Protein AF-A0A0M9EQQ2-F1 (afdb_monomer)

pLDDT: mean 80.57, std 17.66, range [42.38, 96.94]

Secondary structure (DSSP, 8-state):
----------------------S-EEEEEE-TTS-EEEEEEE--GGGTTSS---SSPEEEEEEE-SSPPTTSPPPTT-----B-TT-PBPP-

Foldseek 3Di:
DDDDDDDDDDDPDDDPPPVQPQAKEWEWEAEPVRDIDTDDIGAGPVQPPHPDHDPPYHYYYDYYDPHDDPVPDDDPPPDDWDADPVRDTDDD

Mean predicted aligned error: 13.81 Å

Radius of gyration: 27.34 Å; Cα contacts (8 Å, |Δi|>4): 110; chains: 1; bounding box: 37×31×98 Å

Structure (mmCIF, N/CA/C/O backbone):
data_AF-A0A0M9EQQ2-F1
#
_entry.id   AF-A0A0M9EQQ2-F1
#
loop_
_atom_site.group_PDB
_atom_site.id
_atom_site.type_symbol
_atom_site.label_atom_id
_atom_site.label_alt_id
_atom_site.label_comp_id
_atom_site.label_asym_id
_atom_site.label_entity_id
_atom_site.label_seq_id
_atom_site.pdbx_PDB_ins_code
_atom_site.Cartn_x
_atom_site.Cartn_y
_atom_site.Cartn_z
_atom_site.occupancy
_atom_site.B_iso_or_equiv
_atom_site.auth_seq_id
_atom_site.auth_comp_id
_atom_site.auth_asym_id
_atom_site.auth_atom_id
_atom_site.pdbx_PDB_model_num
ATOM 1 N N . MET A 1 1 ? 19.932 16.260 62.533 1.00 45.38 1 MET A N 1
ATOM 2 C CA . MET A 1 1 ? 20.578 16.217 61.201 1.00 45.38 1 MET A CA 1
ATOM 3 C C . MET A 1 1 ? 20.542 14.750 60.786 1.00 45.38 1 MET A C 1
ATOM 5 O O . MET A 1 1 ? 21.044 13.950 61.551 1.00 45.38 1 MET A O 1
ATOM 9 N N . CYS A 1 2 ? 19.798 14.289 59.785 1.00 42.38 2 CYS A N 1
ATOM 10 C CA . CYS A 1 2 ? 19.713 14.773 58.411 1.00 42.38 2 CYS A CA 1
ATOM 11 C C . CYS A 1 2 ? 18.266 14.881 57.909 1.00 42.38 2 CYS A C 1
ATOM 13 O O . CYS A 1 2 ? 17.459 13.972 58.092 1.00 42.38 2 CYS A O 1
ATOM 15 N N . SER A 1 3 ? 17.982 16.006 57.253 1.00 48.00 3 SER A N 1
ATOM 16 C CA . SER A 1 3 ? 16.793 16.230 56.436 1.00 48.00 3 SER A CA 1
ATOM 17 C C . SER A 1 3 ? 16.808 15.302 55.226 1.00 48.00 3 SER A C 1
ATOM 19 O O . SER A 1 3 ? 17.761 15.332 54.450 1.00 48.00 3 SER A O 1
ATOM 21 N N . PHE A 1 4 ? 15.743 14.528 55.032 1.00 47.72 4 PHE A N 1
ATOM 22 C CA . PHE A 1 4 ? 15.467 13.905 53.743 1.00 47.72 4 PHE A CA 1
ATOM 23 C C . PHE A 1 4 ? 14.567 14.837 52.937 1.00 47.72 4 PHE A C 1
ATOM 25 O O . PHE A 1 4 ? 13.374 14.989 53.192 1.00 47.72 4 PHE A O 1
ATOM 32 N N . THR A 1 5 ? 15.219 15.523 52.009 1.00 56.56 5 THR A N 1
ATOM 33 C CA . THR A 1 5 ? 14.647 16.418 51.012 1.00 56.56 5 THR A CA 1
ATOM 34 C C . THR A 1 5 ? 13.654 15.677 50.117 1.00 56.56 5 THR A C 1
ATOM 36 O O . THR A 1 5 ? 13.947 14.610 49.582 1.00 56.56 5 THR A O 1
ATOM 39 N N . PHE A 1 6 ? 12.483 16.290 49.952 1.00 50.50 6 PHE A N 1
ATOM 40 C CA . PHE A 1 6 ? 11.470 16.001 48.940 1.00 50.50 6 PHE A CA 1
ATOM 41 C C . PHE A 1 6 ? 12.101 15.987 47.533 1.00 50.50 6 PHE A C 1
ATOM 43 O O . PHE A 1 6 ? 12.541 17.028 47.048 1.00 50.50 6 PHE A O 1
ATOM 50 N N . CYS A 1 7 ? 12.097 14.842 46.848 1.00 50.66 7 CYS A N 1
ATOM 51 C CA . CYS A 1 7 ? 12.345 14.788 45.406 1.00 50.66 7 CYS A CA 1
ATOM 52 C C . CYS A 1 7 ? 10.999 14.784 44.679 1.00 50.66 7 CYS A C 1
ATOM 54 O O . CYS A 1 7 ? 10.349 13.754 44.511 1.00 50.66 7 CYS A O 1
ATOM 56 N N . ILE A 1 8 ? 10.576 15.986 44.305 1.00 55.94 8 ILE A N 1
ATOM 57 C CA . ILE A 1 8 ? 9.401 16.274 43.486 1.00 55.94 8 ILE A CA 1
ATOM 58 C C . ILE A 1 8 ? 9.771 16.068 42.014 1.00 55.94 8 ILE A C 1
ATOM 60 O O . ILE A 1 8 ? 10.823 16.524 41.577 1.00 55.94 8 ILE A O 1
ATOM 64 N N . GLY A 1 9 ? 8.859 15.473 41.244 1.00 48.22 9 GLY A N 1
ATOM 65 C CA . GLY A 1 9 ? 8.702 15.804 39.826 1.00 48.22 9 GLY A CA 1
ATOM 66 C C . GLY A 1 9 ? 9.595 15.064 38.834 1.00 48.22 9 GLY A C 1
ATOM 67 O O . GLY A 1 9 ? 10.436 15.674 38.181 1.00 48.22 9 GLY A O 1
ATOM 68 N N . HIS A 1 10 ? 9.318 13.779 38.596 1.00 50.12 10 HIS A N 1
ATOM 69 C CA . HIS A 1 10 ? 9.561 13.225 37.264 1.00 50.12 10 HIS A CA 1
ATOM 70 C C . HIS A 1 10 ? 8.418 13.648 36.339 1.00 50.12 10 HIS A C 1
ATOM 72 O O . HIS A 1 10 ? 7.277 13.208 36.468 1.00 50.12 10 HIS A O 1
ATOM 78 N N . LEU A 1 11 ? 8.779 14.559 35.439 1.00 50.47 11 LEU A N 1
ATOM 79 C CA . LEU A 1 11 ? 8.054 15.035 34.271 1.00 50.47 11 LEU A CA 1
ATOM 80 C C . LEU A 1 11 ? 7.385 13.868 33.526 1.00 50.47 11 LEU A C 1
ATOM 82 O O . LEU A 1 11 ? 8.036 13.167 32.752 1.00 50.47 11 LEU A O 1
ATOM 86 N N . TYR A 1 12 ? 6.084 13.659 33.736 1.00 52.66 12 TYR A N 1
ATOM 87 C CA . TYR A 1 12 ? 5.287 12.854 32.815 1.00 52.66 12 TYR A CA 1
ATOM 88 C C . TYR A 1 12 ? 4.816 13.771 31.686 1.00 52.66 12 TYR A C 1
ATOM 90 O O . TYR A 1 12 ? 4.075 14.729 31.902 1.00 52.66 12 TYR A O 1
ATOM 98 N N . SER A 1 13 ? 5.371 13.498 30.508 1.00 53.44 13 SER A N 1
ATOM 99 C CA . SER A 1 13 ? 5.235 14.251 29.262 1.00 53.44 13 SER A CA 1
ATOM 100 C C . SER A 1 13 ? 3.776 14.606 28.928 1.00 53.44 13 SER A C 1
ATOM 102 O O . SER A 1 13 ? 2.876 13.799 29.180 1.00 53.44 13 SER A O 1
ATOM 104 N N . PRO A 1 14 ? 3.521 15.786 28.338 1.00 50.66 14 PRO A N 1
ATOM 105 C CA . PRO A 1 14 ? 2.177 16.275 28.100 1.00 50.66 14 PRO A CA 1
ATOM 106 C C . PRO A 1 14 ? 1.497 15.482 26.979 1.00 50.66 14 PRO A C 1
ATOM 108 O O . PRO A 1 14 ? 2.053 15.294 25.901 1.00 50.66 14 PRO A O 1
ATOM 111 N N . SER A 1 15 ? 0.246 15.098 27.232 1.00 52.16 15 SER A N 1
ATOM 112 C CA . SER A 1 15 ? -0.815 15.067 26.223 1.00 52.16 15 SER A CA 1
ATOM 113 C C . SER A 1 15 ? -0.509 14.293 24.931 1.00 52.16 15 SER A C 1
ATOM 115 O O . SER A 1 15 ? -0.471 14.868 23.844 1.00 52.16 15 SER A O 1
ATOM 117 N N . GLN A 1 16 ? -0.437 12.963 25.008 1.00 51.53 16 GLN A N 1
ATOM 118 C CA . GLN A 1 16 ? -0.987 12.176 23.903 1.00 51.53 16 GLN A CA 1
ATOM 119 C C . GLN A 1 16 ? -2.506 12.176 24.068 1.00 51.53 16 GLN A C 1
ATOM 121 O O . GLN A 1 16 ? -3.084 11.265 24.659 1.00 51.53 16 GLN A O 1
ATOM 126 N N . THR A 1 17 ? -3.164 13.222 23.568 1.00 48.81 17 THR A N 1
ATOM 127 C CA . THR A 1 17 ? -4.555 13.101 23.139 1.00 48.81 17 THR A CA 1
ATOM 128 C C . THR A 1 17 ? -4.550 12.081 22.008 1.00 48.81 17 THR A C 1
ATOM 130 O O . THR A 1 17 ? -4.413 12.411 20.832 1.00 48.81 17 THR A O 1
ATOM 133 N N . ILE A 1 18 ? -4.643 10.800 22.376 1.00 56.50 18 ILE A N 1
ATOM 134 C CA . ILE A 1 18 ? -5.122 9.749 21.487 1.00 56.50 18 ILE A CA 1
ATOM 135 C C . ILE A 1 18 ? -6.596 10.083 21.275 1.00 56.50 18 ILE A C 1
ATOM 137 O O . ILE A 1 18 ? -7.494 9.474 21.854 1.00 56.50 18 ILE A O 1
ATOM 141 N N . ASP A 1 19 ? -6.842 11.129 20.490 1.00 55.09 19 ASP A N 1
ATOM 142 C CA . ASP A 1 19 ? -8.121 11.352 19.866 1.00 55.09 19 ASP A CA 1
ATOM 143 C C . ASP A 1 19 ? -8.370 10.103 19.047 1.00 55.09 19 ASP A C 1
ATOM 145 O O . ASP A 1 19 ? -7.758 9.855 18.012 1.00 55.09 19 ASP A O 1
ATOM 149 N N . THR A 1 20 ? -9.208 9.257 19.627 1.00 58.81 20 THR A N 1
ATOM 150 C CA . THR A 1 20 ? -9.846 8.093 19.044 1.00 58.81 20 THR A CA 1
ATOM 151 C C . THR A 1 20 ? -10.051 8.276 17.542 1.00 58.81 20 THR A C 1
ATOM 153 O O . THR A 1 20 ? -11.072 8.802 17.097 1.00 58.81 20 THR A O 1
ATOM 156 N N . VAL A 1 21 ? -9.091 7.816 16.738 1.00 62.03 21 VAL A N 1
ATOM 157 C CA . VAL A 1 21 ? -9.270 7.722 15.294 1.00 62.03 21 VAL A CA 1
ATOM 158 C C . VAL A 1 21 ? -10.293 6.613 15.103 1.00 62.03 21 VAL A C 1
ATOM 160 O O . VAL A 1 21 ? -9.973 5.428 15.078 1.00 62.03 21 VAL A O 1
ATOM 163 N N . LYS A 1 22 ? -11.573 6.991 15.047 1.00 70.12 22 LYS A N 1
ATOM 164 C CA . LYS A 1 22 ? -12.702 6.070 14.852 1.00 70.12 22 LYS A CA 1
ATOM 165 C C . LYS A 1 22 ? -12.712 5.445 13.454 1.00 70.12 22 LYS A C 1
ATOM 167 O O . LYS A 1 22 ? -13.616 4.671 13.158 1.00 70.12 22 LYS A O 1
ATOM 172 N N . MET A 1 23 ? -11.736 5.751 12.602 1.00 88.25 23 MET A N 1
ATOM 173 C CA . MET A 1 23 ? -11.675 5.320 11.209 1.00 88.25 23 MET A CA 1
ATOM 174 C C . MET A 1 23 ? -10.509 4.363 10.988 1.00 88.25 23 MET A C 1
ATOM 176 O O . MET A 1 23 ? -9.436 4.529 11.557 1.00 88.25 23 MET A O 1
ATOM 180 N N . CYS A 1 24 ? -10.729 3.346 10.161 1.00 95.06 24 CYS A N 1
ATOM 181 C CA . CYS A 1 24 ? -9.650 2.489 9.693 1.00 95.06 24 CYS A CA 1
ATOM 182 C C . CYS A 1 24 ? -8.745 3.265 8.731 1.00 95.06 24 CYS A C 1
ATOM 184 O O . CYS A 1 24 ? -9.229 4.116 7.976 1.00 95.06 24 CYS A O 1
ATOM 186 N N . THR A 1 25 ? -7.472 2.888 8.690 1.00 95.31 25 THR A N 1
ATOM 187 C CA . THR A 1 25 ? -6.474 3.483 7.800 1.00 95.31 25 THR A CA 1
ATOM 188 C C . THR A 1 25 ? -5.932 2.432 6.841 1.00 95.31 25 THR A C 1
ATOM 190 O O . THR A 1 25 ? -5.545 1.342 7.249 1.00 95.31 25 THR A O 1
ATOM 193 N N . SER A 1 26 ? -5.879 2.772 5.558 1.00 96.19 26 SER A N 1
ATOM 194 C CA . SER A 1 26 ? -5.201 2.011 4.513 1.00 96.19 26 SER A CA 1
ATOM 195 C C . SER A 1 26 ? -3.919 2.745 4.130 1.00 96.19 26 SER A C 1
ATOM 197 O O . SER A 1 26 ? -3.954 3.889 3.663 1.00 96.19 26 SER A O 1
ATOM 199 N N . LYS A 1 27 ? -2.775 2.105 4.374 1.00 96.50 27 LYS A N 1
ATOM 200 C CA . LYS A 1 27 ? -1.451 2.612 4.013 1.00 96.50 27 LYS A CA 1
ATOM 201 C C . LYS A 1 27 ? -1.111 2.203 2.584 1.00 96.50 27 LYS A C 1
ATOM 203 O O . LYS A 1 27 ? -1.360 1.068 2.181 1.00 96.50 27 LYS A O 1
ATOM 208 N N . TYR A 1 28 ? -0.463 3.093 1.838 1.00 96.44 28 TYR A N 1
ATOM 209 C CA . TYR A 1 28 ? -0.005 2.819 0.474 1.00 96.44 28 TYR A CA 1
ATOM 210 C C . TYR A 1 28 ? 1.512 2.913 0.350 1.00 96.44 28 TYR A C 1
ATOM 212 O O . TYR A 1 28 ? 2.152 3.765 0.966 1.00 96.44 28 TYR A O 1
ATOM 220 N N . ILE A 1 29 ? 2.070 2.068 -0.511 1.00 96.25 29 ILE A N 1
ATOM 221 C CA . ILE A 1 29 ? 3.445 2.168 -0.992 1.00 96.25 29 ILE A CA 1
ATOM 222 C C . ILE A 1 29 ? 3.466 2.799 -2.385 1.00 96.25 29 ILE A C 1
ATOM 224 O O . ILE A 1 29 ? 2.617 2.480 -3.225 1.00 96.25 29 ILE A O 1
ATOM 228 N N . LY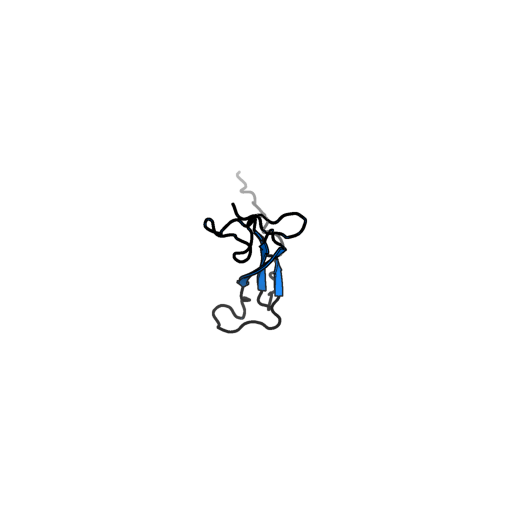S A 1 30 ? 4.436 3.678 -2.644 1.00 96.44 30 LYS A N 1
ATOM 229 C CA . LYS A 1 30 ? 4.715 4.224 -3.980 1.00 96.44 30 LYS A CA 1
ATOM 230 C C . LYS A 1 30 ? 6.031 3.651 -4.507 1.00 96.44 30 LYS A C 1
ATOM 232 O O . LYS A 1 30 ? 7.022 3.627 -3.791 1.00 96.44 30 LYS A O 1
ATOM 237 N N . TYR A 1 31 ? 6.038 3.171 -5.744 1.00 96.94 31 TYR A N 1
ATOM 238 C CA . TYR A 1 31 ? 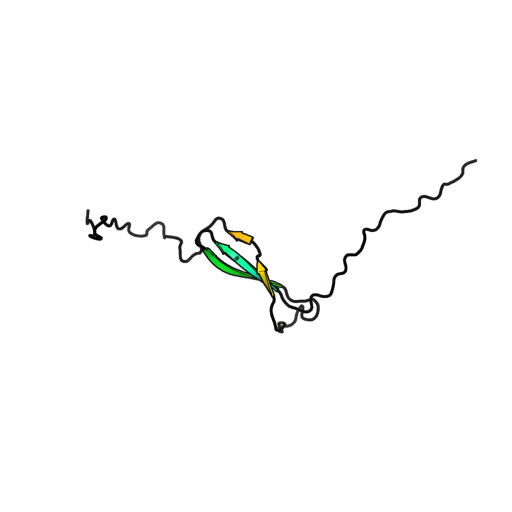7.226 2.619 -6.406 1.00 96.94 31 TYR A CA 1
ATOM 239 C C . TYR A 1 31 ? 7.944 3.687 -7.239 1.00 96.94 31 TYR A C 1
ATOM 241 O O . TYR A 1 31 ? 7.326 4.682 -7.631 1.00 96.94 31 TYR A O 1
ATOM 249 N N . THR A 1 32 ? 9.216 3.457 -7.575 1.00 96.25 32 THR A N 1
ATOM 250 C CA . THR A 1 32 ? 10.004 4.360 -8.442 1.00 96.25 32 THR A CA 1
ATOM 251 C C . THR A 1 32 ? 9.383 4.534 -9.828 1.00 96.25 32 THR A C 1
ATOM 253 O O . THR A 1 32 ? 9.453 5.610 -10.409 1.00 96.25 32 THR A O 1
ATOM 256 N N . CYS A 1 33 ? 8.654 3.525 -10.310 1.00 95.00 33 CYS A N 1
ATOM 257 C CA . CYS A 1 33 ? 7.859 3.587 -11.539 1.00 95.00 33 CYS A CA 1
ATOM 258 C C . CYS A 1 33 ? 6.572 4.426 -11.434 1.00 95.00 33 CYS A C 1
ATOM 260 O O . CYS A 1 33 ? 5.743 4.399 -12.338 1.00 95.00 33 CYS A O 1
ATOM 262 N N . GLY A 1 34 ? 6.321 5.084 -10.299 1.00 93.75 34 GLY A N 1
ATOM 263 C CA . GLY A 1 34 ? 5.130 5.901 -10.051 1.00 93.75 34 GLY A CA 1
ATOM 264 C C . GLY A 1 34 ? 3.875 5.125 -9.637 1.00 93.75 34 GLY A C 1
ATOM 265 O O . GLY A 1 34 ? 2.912 5.733 -9.163 1.00 93.75 34 GLY A O 1
ATOM 266 N N . CYS A 1 35 ? 3.871 3.792 -9.746 1.00 95.19 35 CYS A N 1
ATOM 267 C CA . CYS A 1 35 ? 2.743 2.969 -9.307 1.00 95.19 35 CYS A CA 1
ATOM 268 C C . CYS A 1 35 ? 2.509 3.085 -7.795 1.00 95.19 35 CYS A C 1
ATOM 270 O O . CYS A 1 35 ? 3.457 3.190 -7.016 1.00 95.19 35 CYS A O 1
ATOM 272 N N . LYS A 1 36 ? 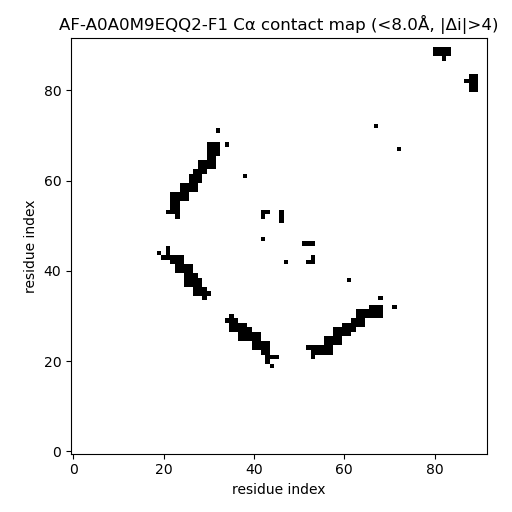1.242 2.985 -7.379 1.00 95.00 36 LYS A N 1
ATOM 273 C CA . LYS A 1 36 ? 0.828 2.927 -5.971 1.00 95.00 36 LYS A CA 1
ATOM 274 C C . LYS A 1 36 ? 0.138 1.597 -5.688 1.00 95.00 36 LYS A C 1
ATOM 276 O O . LYS A 1 36 ? -0.646 1.133 -6.514 1.00 95.00 36 LYS A O 1
ATOM 281 N N . LYS A 1 37 ? 0.414 0.994 -4.533 1.00 94.62 37 LYS A N 1
ATOM 282 C CA . LYS A 1 37 ? -0.224 -0.253 -4.088 1.00 94.62 37 LYS A CA 1
ATOM 283 C C . LYS A 1 37 ? -0.598 -0.157 -2.612 1.00 94.62 37 LYS A C 1
ATOM 285 O O . LYS A 1 37 ? 0.117 0.472 -1.840 1.00 94.62 37 LYS A O 1
ATOM 290 N N . GLU A 1 38 ? -1.724 -0.753 -2.239 1.00 95.12 38 GLU A N 1
ATOM 291 C CA . GLU A 1 38 ? -2.122 -0.900 -0.836 1.00 95.12 38 GLU A CA 1
ATOM 292 C C . GLU A 1 38 ? -1.145 -1.835 -0.106 1.00 95.12 38 GLU A C 1
ATOM 294 O O . GLU A 1 38 ? -0.702 -2.840 -0.670 1.00 95.12 38 GLU A O 1
ATOM 299 N N . MET A 1 39 ? -0.758 -1.455 1.110 1.00 93.12 39 MET A N 1
ATOM 300 C CA . MET A 1 39 ? 0.249 -2.138 1.918 1.00 93.12 39 MET A CA 1
ATOM 301 C C . MET A 1 39 ? -0.376 -2.711 3.189 1.00 93.12 39 MET A C 1
ATOM 303 O O . MET A 1 39 ? -0.675 -3.898 3.235 1.00 93.12 39 MET A O 1
ATOM 307 N N . GLU A 1 40 ? -0.556 -1.879 4.212 1.00 93.81 40 GLU A N 1
ATOM 308 C CA . GLU A 1 40 ? -1.052 -2.295 5.521 1.00 93.81 40 GLU A CA 1
ATOM 309 C C . GLU A 1 40 ? -2.412 -1.659 5.783 1.00 93.81 40 GLU A C 1
ATOM 311 O O . GLU A 1 40 ? -2.617 -0.471 5.523 1.00 93.81 40 GLU A O 1
ATOM 316 N N . PHE A 1 41 ? -3.334 -2.457 6.311 1.00 94.50 41 PHE A N 1
ATOM 317 C CA . PHE A 1 41 ? -4.636 -1.991 6.753 1.00 94.50 41 PHE A CA 1
ATOM 318 C C . PHE A 1 41 ? -4.702 -2.029 8.277 1.00 94.50 41 PHE A C 1
ATOM 320 O O . PHE A 1 41 ? -4.568 -3.087 8.887 1.00 94.50 41 PHE A O 1
ATOM 327 N N . ILE A 1 42 ? -4.934 -0.869 8.884 1.00 93.88 42 ILE A N 1
ATOM 328 C CA . ILE A 1 42 ? -4.987 -0.688 10.331 1.00 93.88 42 ILE A CA 1
ATOM 329 C C . ILE A 1 42 ? -6.448 -0.470 10.722 1.00 93.88 42 ILE A C 1
ATOM 331 O O . ILE A 1 42 ? -7.075 0.523 10.336 1.00 93.88 42 ILE A O 1
ATOM 335 N N . GLN A 1 43 ? -7.008 -1.409 11.485 1.00 94.62 43 GLN A N 1
ATOM 336 C CA . GLN A 1 43 ? -8.343 -1.248 12.055 1.00 94.62 43 GLN A CA 1
ATOM 337 C C . GLN A 1 43 ? -8.317 -0.254 13.213 1.00 94.62 43 GLN A C 1
ATOM 339 O O . GLN A 1 43 ? -7.381 -0.239 14.011 1.00 94.62 43 GLN A O 1
ATOM 344 N N . CYS A 1 44 ? -9.372 0.554 13.332 1.00 92.88 44 CYS A N 1
ATOM 345 C CA . CYS A 1 44 ? -9.519 1.392 14.511 1.00 92.88 44 CYS A CA 1
ATOM 346 C C . CYS A 1 44 ? -9.735 0.518 15.760 1.00 92.88 44 CYS A C 1
ATOM 348 O O . CYS A 1 44 ? -10.301 -0.578 15.647 1.00 92.88 44 CYS A O 1
ATOM 350 N N . PRO A 1 45 ? -9.381 1.013 16.960 1.00 92.56 45 PRO A N 1
ATOM 351 C CA . PRO A 1 45 ? -9.560 0.262 18.204 1.00 92.56 45 PRO A CA 1
ATOM 352 C C . PRO A 1 45 ? -10.999 -0.234 18.416 1.00 92.56 45 PRO A C 1
ATOM 354 O O . PRO A 1 45 ? -11.217 -1.337 18.898 1.00 92.56 45 PRO A O 1
ATOM 357 N N . ALA A 1 46 ? -11.997 0.537 17.970 1.00 91.31 46 ALA A N 1
ATOM 358 C CA . ALA A 1 46 ? -13.414 0.195 18.115 1.00 91.31 46 ALA A CA 1
ATOM 359 C C . ALA A 1 46 ? -13.879 -1.003 17.260 1.00 91.31 46 ALA A C 1
ATOM 361 O O . ALA A 1 46 ? -14.959 -1.540 17.498 1.00 91.31 46 ALA A O 1
ATOM 362 N N . ARG A 1 47 ? -13.115 -1.393 16.232 1.00 91.81 47 ARG A N 1
ATOM 363 C CA . ARG A 1 47 ? -13.435 -2.512 15.325 1.00 91.81 47 ARG A CA 1
ATOM 364 C C . ARG A 1 47 ? -12.365 -3.605 15.334 1.00 91.81 47 ARG A C 1
ATOM 366 O O . ARG A 1 47 ? -12.471 -4.556 14.560 1.00 91.81 47 ARG A O 1
ATOM 373 N N . GLN A 1 48 ? -11.346 -3.469 16.177 1.00 91.31 48 GLN A N 1
ATOM 374 C CA . GLN A 1 48 ? -10.213 -4.382 16.224 1.00 91.31 48 GLN A CA 1
ATOM 375 C C . GLN A 1 48 ? -10.684 -5.812 16.528 1.00 91.31 48 GLN A C 1
ATOM 377 O O . GLN A 1 48 ? -11.531 -6.027 17.392 1.00 91.31 48 GLN A O 1
ATOM 382 N N . GLY A 1 49 ? -10.167 -6.788 15.779 1.00 91.44 49 GLY A N 1
ATOM 383 C CA . GLY A 1 49 ? -10.539 -8.198 15.943 1.00 91.44 49 GLY A CA 1
ATOM 384 C C . GLY A 1 49 ? -11.905 -8.575 15.357 1.00 91.44 49 GLY A C 1
ATOM 385 O O . GLY A 1 49 ? -12.332 -9.717 15.495 1.00 91.44 49 GLY A O 1
ATOM 386 N N . THR A 1 50 ? -12.590 -7.650 14.678 1.00 94.38 50 THR A N 1
ATOM 387 C CA . THR A 1 50 ? -13.843 -7.933 13.961 1.00 94.38 50 THR A CA 1
ATOM 388 C C . THR A 1 50 ? -13.611 -7.990 12.453 1.00 94.38 50 THR A C 1
ATOM 390 O O . THR A 1 50 ? -12.684 -7.370 11.935 1.00 94.38 50 THR A O 1
ATOM 393 N N . ASN A 1 51 ? -14.503 -8.652 11.712 1.00 95.19 51 ASN A N 1
ATOM 394 C CA . ASN A 1 51 ? -14.504 -8.624 10.241 1.00 95.19 51 ASN A CA 1
ATOM 395 C C . ASN A 1 51 ? -15.249 -7.392 9.674 1.00 95.19 51 ASN A C 1
ATOM 397 O O . ASN A 1 51 ? -15.838 -7.429 8.597 1.00 95.19 51 ASN A O 1
ATOM 401 N N . ILE A 1 52 ? -15.301 -6.298 10.438 1.00 93.44 52 ILE A N 1
ATOM 402 C CA . ILE A 1 52 ? -15.997 -5.067 10.062 1.00 93.44 52 ILE A CA 1
ATOM 403 C C . ILE A 1 52 ? -14.961 -3.957 9.908 1.00 93.44 52 ILE A C 1
ATOM 405 O O . ILE A 1 52 ? -14.092 -3.756 10.757 1.00 93.44 52 ILE A O 1
ATOM 409 N N . ARG A 1 53 ? -15.073 -3.198 8.818 1.00 92.62 53 ARG A N 1
ATOM 410 C CA . ARG A 1 53 ? -14.263 -2.002 8.563 1.00 92.62 53 ARG A CA 1
ATOM 411 C C . ARG A 1 53 ? -15.090 -0.737 8.734 1.00 92.62 53 ARG A C 1
ATOM 413 O O . ARG A 1 53 ? -16.306 -0.752 8.548 1.00 92.62 53 ARG A O 1
ATOM 420 N N . CYS A 1 54 ? -14.420 0.367 9.040 1.00 93.44 54 CYS A N 1
ATOM 421 C CA . CYS A 1 54 ? -15.053 1.677 9.024 1.00 93.44 54 CYS A CA 1
ATOM 422 C C . CYS A 1 54 ? -15.355 2.137 7.599 1.00 93.44 54 CYS A C 1
ATOM 424 O O . CYS A 1 54 ? -14.726 1.707 6.628 1.00 93.44 54 CYS A O 1
ATOM 426 N N . HIS A 1 55 ? -16.313 3.049 7.504 1.00 91.00 55 HIS A N 1
ATOM 427 C CA . HIS A 1 55 ? -16.606 3.795 6.298 1.00 91.00 55 HIS A CA 1
ATOM 428 C C . HIS A 1 55 ? -16.815 5.263 6.699 1.00 91.00 55 HIS A C 1
ATOM 430 O O . HIS A 1 55 ? -17.701 5.523 7.515 1.00 91.00 55 HIS A O 1
ATOM 436 N N . PRO A 1 56 ? -16.015 6.212 6.184 1.00 91.12 56 PRO A N 1
ATOM 437 C CA . PRO A 1 56 ? -14.938 6.042 5.202 1.00 91.12 56 PRO A CA 1
ATOM 438 C C . PRO A 1 56 ? -13.663 5.376 5.767 1.00 91.12 56 PRO A C 1
ATOM 440 O O . PRO A 1 56 ? -13.487 5.247 6.977 1.00 91.12 56 PRO A O 1
ATOM 443 N N . ILE A 1 57 ? -12.769 4.950 4.865 1.00 93.44 57 ILE A N 1
ATOM 444 C CA . ILE A 1 57 ? -11.403 4.501 5.190 1.00 93.44 57 ILE A CA 1
ATOM 445 C C . ILE A 1 57 ? -10.446 5.634 4.835 1.00 93.44 57 ILE A C 1
ATOM 447 O O . ILE A 1 57 ? -10.500 6.156 3.718 1.00 93.44 57 ILE A O 1
ATOM 451 N N . ILE A 1 58 ? -9.559 5.986 5.760 1.00 94.25 58 ILE A N 1
ATOM 452 C CA . ILE A 1 58 ? -8.533 6.999 5.524 1.00 94.25 58 ILE A CA 1
ATOM 453 C C . ILE A 1 58 ? -7.417 6.369 4.694 1.00 94.25 58 ILE A C 1
ATOM 455 O O . ILE A 1 58 ? -6.953 5.270 4.987 1.00 94.25 58 ILE A O 1
ATOM 459 N N . LYS A 1 59 ? -6.993 7.058 3.636 1.00 94.06 59 LYS A N 1
ATOM 460 C CA . LYS A 1 59 ? -5.880 6.631 2.789 1.00 94.06 59 LYS A CA 1
ATOM 461 C C . LYS A 1 59 ? -4.649 7.444 3.135 1.00 94.06 59 LYS A C 1
ATOM 463 O O . LYS A 1 59 ? -4.660 8.660 2.977 1.00 94.06 59 LYS A O 1
ATOM 468 N N . GLU A 1 60 ? -3.589 6.773 3.554 1.00 94.38 60 GLU A N 1
ATOM 469 C CA . GLU A 1 60 ? -2.364 7.429 3.999 1.00 94.38 60 GLU A CA 1
ATOM 470 C C . GLU A 1 60 ? -1.144 6.881 3.270 1.00 94.38 60 GLU A C 1
ATOM 472 O O . GLU A 1 60 ? -1.069 5.707 2.900 1.00 94.38 60 GLU A O 1
ATOM 477 N N . TRP A 1 61 ? -0.156 7.745 3.066 1.00 94.75 61 TRP A N 1
ATOM 478 C CA . TRP A 1 61 ? 1.146 7.300 2.593 1.00 94.75 61 TRP A CA 1
ATOM 479 C C . TRP A 1 61 ? 1.835 6.487 3.697 1.00 94.75 61 TRP A C 1
ATOM 481 O O . TRP A 1 61 ? 1.836 6.875 4.866 1.00 94.75 61 TRP A O 1
ATOM 491 N N . GLY A 1 62 ? 2.357 5.319 3.325 1.00 93.56 62 GLY A N 1
ATOM 492 C CA . GLY A 1 62 ? 3.104 4.436 4.214 1.00 93.56 62 GLY A CA 1
ATOM 493 C C . GLY A 1 62 ? 4.606 4.567 4.002 1.00 93.56 62 GLY A C 1
ATOM 494 O O . GLY A 1 62 ? 5.329 4.906 4.931 1.00 93.56 62 GLY A O 1
ATOM 495 N N . LYS A 1 63 ? 5.074 4.277 2.783 1.00 94.50 63 LYS A N 1
ATOM 496 C CA . LYS A 1 63 ? 6.495 4.365 2.422 1.00 94.50 63 LYS A CA 1
ATOM 497 C C .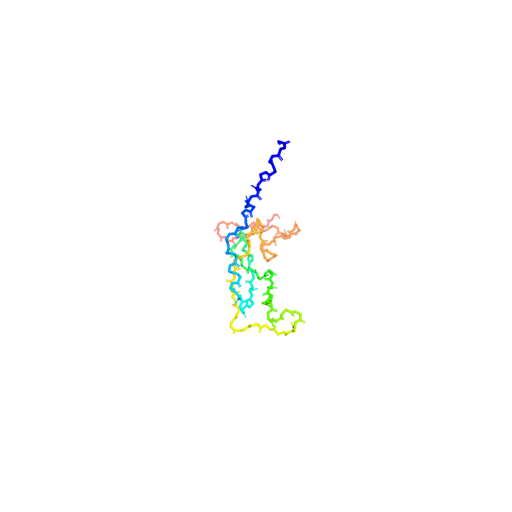 LYS A 1 63 ? 6.702 4.470 0.916 1.00 94.50 63 LYS A C 1
ATOM 499 O O . LYS A 1 63 ? 5.814 4.132 0.131 1.00 94.50 63 LYS A O 1
ATOM 504 N N . ASP A 1 64 ? 7.918 4.819 0.522 1.00 95.19 64 ASP A N 1
ATOM 505 C CA . ASP A 1 64 ? 8.385 4.666 -0.852 1.00 95.19 64 ASP A CA 1
ATOM 506 C C . ASP A 1 64 ? 9.189 3.364 -1.004 1.00 95.19 64 ASP A C 1
ATOM 508 O O . ASP A 1 64 ? 9.887 2.916 -0.093 1.00 95.19 64 ASP A O 1
ATOM 512 N N . SER A 1 65 ? 9.057 2.715 -2.158 1.00 94.50 65 SER A N 1
ATOM 513 C CA . SER A 1 65 ? 9.887 1.585 -2.559 1.00 94.50 65 SER A CA 1
ATOM 514 C C . SER A 1 65 ? 11.024 2.085 -3.432 1.00 94.50 65 SER A C 1
ATOM 516 O O . SER A 1 65 ? 10.777 2.806 -4.394 1.00 94.50 65 SER A O 1
ATOM 518 N N . ALA A 1 66 ? 12.242 1.618 -3.166 1.00 95.38 66 ALA A N 1
ATOM 519 C CA . ALA A 1 66 ? 13.370 1.792 -4.080 1.00 95.38 66 ALA A CA 1
ATOM 520 C C . ALA A 1 66 ? 13.254 0.923 -5.352 1.00 95.38 66 ALA A C 1
ATOM 522 O O . ALA A 1 66 ? 14.031 1.091 -6.286 1.00 95.38 66 ALA A O 1
ATOM 523 N N . ASN A 1 67 ? 12.290 -0.004 -5.399 1.00 94.62 67 ASN A N 1
ATOM 524 C CA . ASN A 1 67 ? 12.098 -0.925 -6.514 1.00 94.62 67 ASN A CA 1
ATOM 525 C C . ASN A 1 67 ? 10.984 -0.467 -7.464 1.00 94.62 67 ASN A C 1
ATOM 527 O O . ASN A 1 67 ? 10.114 0.338 -7.115 1.00 94.62 67 ASN A O 1
ATOM 531 N N . TYR A 1 68 ? 10.972 -1.068 -8.651 1.00 94.06 68 TYR A N 1
ATOM 532 C CA . TYR A 1 68 ? 9.820 -1.078 -9.547 1.00 94.06 68 TYR A CA 1
ATOM 533 C C . TYR A 1 68 ? 8.719 -1.989 -8.988 1.00 94.06 68 TYR A C 1
ATOM 535 O 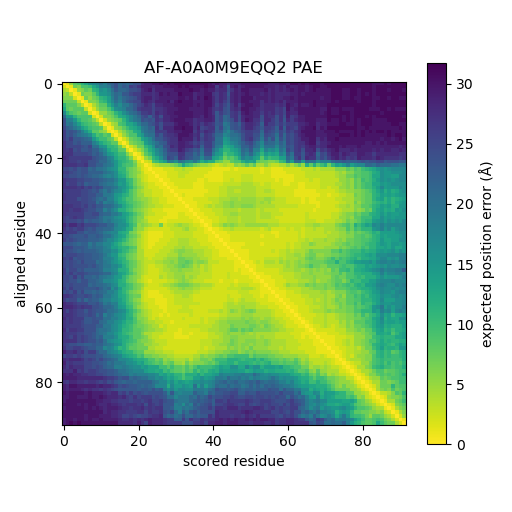O . TYR A 1 68 ? 8.975 -2.910 -8.208 1.00 94.06 68 TYR A O 1
ATOM 543 N N . CYS A 1 69 ? 7.469 -1.749 -9.384 1.00 94.25 69 CYS A N 1
ATOM 544 C CA . CYS A 1 69 ? 6.406 -2.704 -9.087 1.00 94.25 69 CYS A CA 1
ATOM 545 C C . CYS A 1 69 ? 6.592 -3.977 -9.931 1.00 94.25 69 CYS A C 1
ATOM 547 O O . CYS A 1 69 ? 7.213 -3.943 -10.991 1.00 94.25 69 CYS A O 1
ATOM 549 N N . SER A 1 70 ? 6.000 -5.096 -9.508 1.00 92.31 70 SER A N 1
ATOM 550 C CA . SER A 1 70 ? 6.162 -6.392 -10.188 1.00 92.31 70 SER A CA 1
ATOM 551 C C . SER A 1 70 ? 5.739 -6.402 -11.661 1.00 92.31 70 SER A C 1
ATOM 553 O O . SER A 1 70 ? 6.202 -7.243 -12.417 1.00 92.31 70 SER A O 1
ATOM 555 N N . ARG A 1 71 ? 4.875 -5.469 -12.080 1.00 91.50 71 ARG A N 1
ATOM 556 C CA . ARG A 1 71 ? 4.445 -5.317 -13.480 1.00 91.50 71 ARG A CA 1
ATOM 557 C C . ARG A 1 71 ? 5.478 -4.618 -14.366 1.00 91.50 71 ARG A C 1
ATOM 559 O O . ARG A 1 71 ? 5.386 -4.732 -15.579 1.00 91.50 71 ARG A O 1
ATOM 566 N N . HIS A 1 72 ? 6.406 -3.881 -13.763 1.00 93.12 72 HIS A N 1
ATOM 567 C CA . HIS A 1 72 ? 7.474 -3.154 -14.450 1.00 93.12 72 HIS A CA 1
ATOM 568 C C . HIS A 1 72 ? 8.854 -3.769 -14.191 1.00 93.12 72 HIS A C 1
ATOM 570 O O . HIS A 1 72 ? 9.866 -3.174 -14.546 1.00 93.12 72 HIS A O 1
ATOM 576 N N . LEU A 1 73 ? 8.906 -4.946 -13.562 1.00 91.12 73 LEU A N 1
ATOM 577 C CA . LEU A 1 73 ? 10.121 -5.745 -13.504 1.00 91.12 73 LEU A CA 1
ATOM 578 C C . LEU A 1 73 ? 10.199 -6.608 -14.762 1.00 91.12 73 LEU A C 1
ATOM 580 O O . LEU A 1 73 ? 9.253 -7.321 -15.100 1.00 91.12 73 LEU A O 1
ATOM 584 N N . VAL A 1 74 ? 11.334 -6.529 -15.449 1.00 90.25 74 VAL A N 1
ATOM 585 C CA . VAL A 1 74 ? 11.641 -7.353 -16.619 1.00 90.25 74 VAL A CA 1
ATOM 586 C C . VAL A 1 74 ? 12.227 -8.674 -16.130 1.00 90.25 74 VAL A C 1
ATOM 58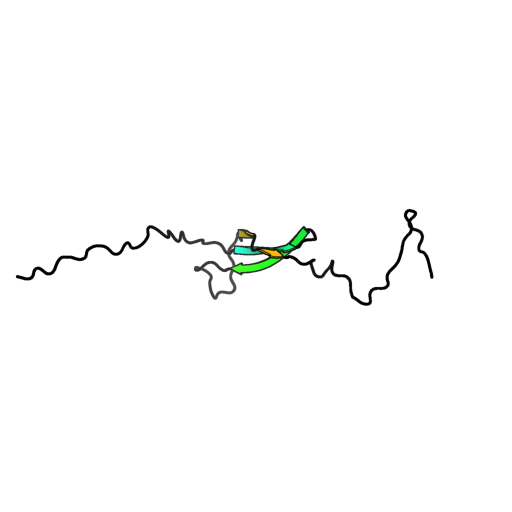8 O O . VAL A 1 74 ? 13.001 -8.700 -15.171 1.00 90.25 74 VAL A O 1
ATOM 591 N N . LYS A 1 75 ? 11.829 -9.785 -16.755 1.00 88.94 75 LYS A N 1
ATOM 592 C CA . LYS A 1 75 ? 12.406 -11.092 -16.433 1.00 88.94 75 LYS A CA 1
ATOM 593 C C . LYS A 1 75 ? 13.856 -11.162 -16.930 1.00 88.94 75 LYS A C 1
ATOM 595 O O . LYS A 1 75 ? 14.143 -10.590 -17.978 1.00 88.94 75 LYS A O 1
ATOM 600 N N . PRO A 1 76 ? 14.754 -11.875 -16.232 1.00 88.00 76 PRO A N 1
ATOM 601 C CA . PRO A 1 76 ? 16.149 -11.989 -16.659 1.00 88.00 76 PRO A CA 1
ATOM 602 C C . PRO A 1 76 ? 16.311 -12.700 -18.013 1.00 88.00 76 PRO A C 1
ATOM 604 O O . PRO A 1 76 ? 17.269 -12.431 -18.722 1.00 88.00 76 PRO A O 1
ATOM 607 N N . ASP A 1 77 ? 15.373 -13.576 -18.378 1.00 87.25 77 ASP A N 1
ATOM 608 C CA . ASP A 1 77 ? 15.323 -14.324 -19.639 1.00 87.25 77 ASP A CA 1
ATOM 609 C C . ASP A 1 77 ? 14.448 -13.650 -20.710 1.00 87.25 77 ASP A C 1
ATOM 611 O O . ASP A 1 77 ? 14.140 -14.256 -21.736 1.00 87.25 77 ASP A O 1
ATOM 615 N N . ALA A 1 78 ? 14.000 -12.410 -20.478 1.00 83.19 78 ALA A N 1
ATOM 616 C CA . ALA A 1 78 ? 13.190 -11.707 -21.459 1.00 83.19 78 ALA A CA 1
ATOM 617 C C . ALA A 1 78 ? 14.019 -11.459 -22.734 1.00 83.19 78 ALA A C 1
ATOM 619 O O . ALA A 1 78 ? 15.110 -10.891 -22.639 1.00 83.19 78 ALA A O 1
ATOM 620 N N . PRO A 1 79 ? 13.517 -11.844 -23.923 1.00 81.94 79 PRO A N 1
ATOM 621 C CA . PRO A 1 79 ? 14.223 -11.588 -25.169 1.00 81.94 79 PRO A CA 1
ATOM 622 C C . PRO A 1 79 ? 14.396 -10.080 -25.350 1.00 81.94 79 PRO A C 1
ATOM 624 O O . PRO A 1 79 ? 13.420 -9.323 -25.321 1.00 81.94 79 PRO A O 1
ATOM 627 N N . VAL A 1 80 ? 15.645 -9.648 -25.520 1.00 80.38 80 VAL A N 1
ATOM 628 C CA . VAL A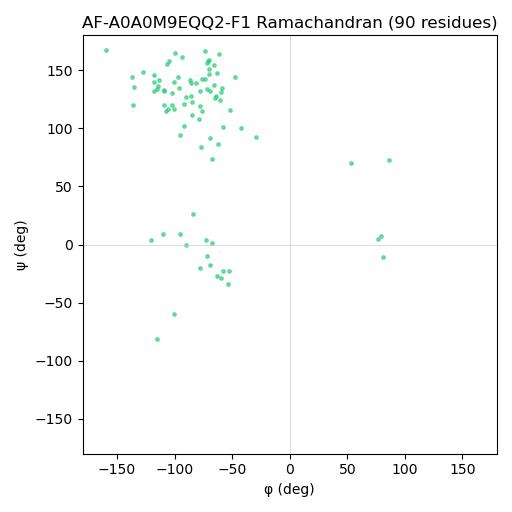 1 80 ? 15.962 -8.250 -25.799 1.00 80.38 80 VAL A CA 1
ATOM 629 C C . VAL A 1 80 ? 15.630 -7.995 -27.261 1.00 80.38 80 VAL A C 1
ATOM 631 O O . VAL A 1 80 ? 16.224 -8.593 -28.150 1.00 80.38 80 VAL A O 1
ATOM 634 N N . LYS A 1 81 ? 14.649 -7.129 -27.509 1.00 78.50 81 LYS A N 1
ATOM 635 C CA . LYS A 1 81 ? 14.384 -6.607 -28.848 1.00 78.50 81 LYS A CA 1
ATOM 636 C C . LYS A 1 81 ? 14.985 -5.219 -28.939 1.00 78.50 81 LYS A C 1
ATOM 638 O O . LYS A 1 81 ? 14.552 -4.318 -28.220 1.00 78.50 81 LYS A O 1
ATOM 643 N N . TYR A 1 82 ? 15.965 -5.061 -29.816 1.00 76.12 82 TYR A N 1
ATOM 644 C CA . TYR A 1 82 ? 16.458 -3.752 -30.201 1.00 76.12 82 TYR A CA 1
ATOM 645 C C . TYR A 1 82 ? 15.562 -3.221 -31.316 1.00 76.12 82 TYR A C 1
ATOM 647 O O . TYR A 1 82 ? 15.349 -3.880 -32.333 1.00 76.12 82 TYR A O 1
ATOM 655 N N . THR A 1 83 ? 14.980 -2.051 -31.083 1.00 74.88 83 THR A N 1
ATOM 656 C CA . THR A 1 83 ? 14.250 -1.304 -32.105 1.00 74.88 83 THR A CA 1
ATOM 657 C C . THR A 1 83 ? 15.059 -0.082 -32.478 1.00 74.88 83 THR A C 1
ATOM 659 O O . THR A 1 83 ? 15.497 0.657 -31.590 1.00 74.88 83 THR A O 1
ATOM 662 N N . ASP A 1 84 ? 15.204 0.152 -33.773 1.00 77.50 84 ASP A N 1
ATOM 663 C CA . ASP A 1 84 ? 15.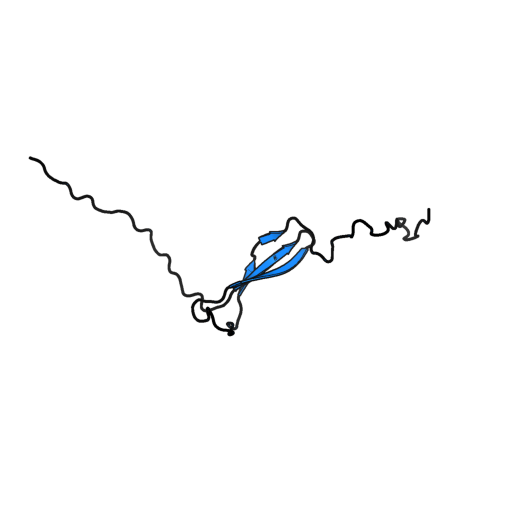750 1.398 -34.290 1.00 77.50 84 ASP A CA 1
ATOM 664 C C . ASP A 1 84 ? 14.895 2.609 -33.898 1.00 77.50 84 ASP A C 1
ATOM 666 O O . ASP A 1 84 ? 13.712 2.459 -33.574 1.00 77.50 84 ASP A O 1
ATOM 670 N N . PRO A 1 85 ? 15.430 3.840 -34.007 1.00 76.19 85 PRO A N 1
ATOM 671 C CA . PRO A 1 85 ? 14.642 5.069 -33.876 1.00 76.19 85 PRO A CA 1
ATOM 672 C C . PRO A 1 85 ? 13.407 5.120 -34.796 1.00 76.19 85 PRO A C 1
ATOM 674 O O . PRO A 1 85 ? 12.451 5.829 -34.491 1.00 76.19 85 PRO A O 1
ATOM 677 N N . ASN A 1 86 ? 13.414 4.350 -35.892 1.00 78.50 86 ASN A N 1
ATOM 678 C CA . ASN A 1 86 ? 12.301 4.215 -36.836 1.00 78.50 86 ASN A CA 1
ATOM 679 C C . ASN A 1 86 ? 11.313 3.083 -36.481 1.00 78.50 86 ASN A C 1
ATOM 681 O O . ASN A 1 86 ? 10.329 2.892 -37.190 1.00 78.50 86 ASN A O 1
ATOM 685 N N . GLY A 1 87 ? 11.543 2.344 -35.389 1.00 68.44 87 GLY A N 1
ATOM 686 C CA . GLY A 1 87 ? 10.665 1.268 -34.918 1.00 68.44 87 GLY A CA 1
ATOM 687 C C . GLY A 1 87 ? 10.804 -0.062 -35.665 1.00 68.44 87 GLY A C 1
ATOM 688 O O . GLY A 1 87 ? 10.022 -0.977 -35.409 1.00 68.44 87 GLY A O 1
ATOM 689 N N . GLU A 1 88 ? 11.783 -0.192 -36.561 1.00 73.06 88 GLU A N 1
ATOM 690 C CA . GLU A 1 88 ? 12.110 -1.462 -37.210 1.00 73.06 88 GLU A CA 1
ATOM 691 C C . GLU A 1 88 ? 12.884 -2.358 -36.233 1.00 73.06 88 GLU A C 1
ATOM 693 O O . GLU A 1 88 ? 13.646 -1.881 -35.389 1.00 73.06 88 GLU A O 1
ATOM 698 N N . THR A 1 89 ? 12.605 -3.661 -36.280 1.00 71.81 89 THR A N 1
ATOM 699 C CA . THR A 1 89 ? 13.244 -4.644 -35.393 1.00 71.81 89 THR A CA 1
ATOM 700 C C . THR A 1 89 ? 14.480 -5.166 -36.109 1.00 71.81 89 THR A C 1
ATOM 702 O O . THR A 1 89 ? 14.343 -5.709 -37.202 1.00 71.81 89 THR A O 1
ATOM 705 N N . MET A 1 90 ? 15.662 -5.007 -35.515 1.00 65.06 90 MET A N 1
ATOM 706 C CA . MET A 1 90 ? 16.863 -5.666 -36.027 1.00 65.06 90 MET A CA 1
ATOM 707 C C . MET A 1 90 ? 16.832 -7.132 -35.581 1.00 65.06 90 MET A C 1
ATOM 709 O O . MET A 1 90 ? 16.776 -7.413 -34.381 1.00 65.06 90 MET A O 1
ATOM 713 N N . GLU A 1 91 ? 16.811 -8.055 -36.537 1.00 65.62 91 GLU A N 1
ATOM 714 C CA . GLU A 1 91 ? 17.092 -9.472 -36.296 1.00 65.62 91 GLU A CA 1
ATOM 715 C C . GLU A 1 91 ? 18.606 -9.681 -36.480 1.00 65.62 91 GLU A C 1
ATOM 717 O O . GLU A 1 91 ? 19.151 -9.235 -37.491 1.00 65.62 91 GLU A O 1
ATOM 722 N N . ASP A 1 92 ? 19.268 -10.279 -35.480 1.00 59.72 92 ASP A N 1
ATOM 723 C CA . ASP A 1 92 ? 20.692 -10.672 -35.528 1.00 59.72 92 ASP A CA 1
ATOM 724 C C . ASP A 1 92 ? 20.959 -11.767 -36.579 1.00 59.72 92 ASP A C 1
ATOM 726 O O . ASP A 1 92 ? 20.144 -12.721 -36.669 1.00 59.72 92 ASP A O 1
#

Sequence (92 aa):
MCSFTFCIGHLYSPSQTIDTVKMCTSKYIKYTCGCKKEMEFIQCPARQGTNIRCHPIIKEWGKDSANYCSRHLVKPDAPVKYTDPNGETMED

Solvent-accessible surface area (backbone atoms only — not comparable to full-atom values): 6267 Å² total; per-residue (Å²): 139,82,85,84,76,85,87,78,79,84,84,76,79,82,78,84,76,75,69,75,58,81,43,18,37,39,24,28,35,37,25,70,74,70,50,74,45,82,71,51,76,44,68,18,81,94,38,58,98,53,101,58,78,51,83,69,63,45,78,42,88,65,48,77,41,96,44,60,47,82,89,72,55,78,61,95,82,56,83,85,78,57,59,48,101,84,66,49,74,70,80,133

Nearest PDB structures (foldseek):
  7nbu-assembly1_l  TM=3.272E-01  e=1.437E+00  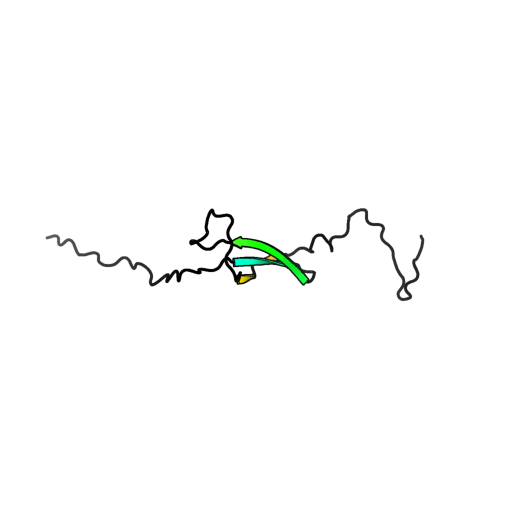Escherichia coli K-12
  2k8h-assembly1_A  TM=3.862E-01  e=2.586E+00  Trypanosoma brucei
  7po4-assembly1_m  TM=3.694E-01  e=3.146E+00  Homo sapiens
  6zm6-assembly1_m  TM=3.628E-01  e=4.360E+00  Homo sapiens
  6zs9-assembly1_m  TM=3.554E-01  e=8.378E+00  Homo sapiens

Organism: Fusarium langsethiae (NCBI:txid179993)